Protein AF-A0A4R6KJL3-F1 (afdb_monomer_lite)

Structure (mmCIF, N/CA/C/O backbone):
data_AF-A0A4R6KJL3-F1
#
_entry.id   AF-A0A4R6KJL3-F1
#
loop_
_atom_site.group_PDB
_atom_site.id
_atom_site.type_symbol
_atom_site.label_atom_id
_atom_site.label_alt_id
_atom_site.label_comp_id
_atom_site.label_asym_id
_atom_site.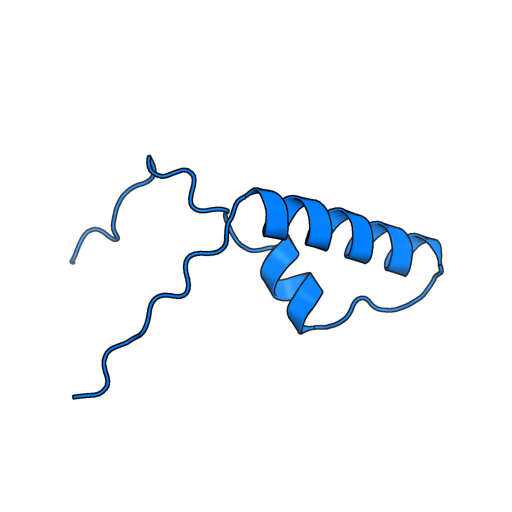label_entity_id
_atom_site.label_seq_id
_atom_site.pdbx_PDB_ins_code
_atom_site.Cartn_x
_atom_site.Cartn_y
_atom_site.Cartn_z
_atom_site.occupancy
_atom_site.B_iso_or_equiv
_atom_site.auth_seq_id
_atom_site.auth_comp_id
_atom_site.auth_asym_id
_atom_site.auth_atom_id
_atom_site.pdbx_PDB_model_num
ATOM 1 N N . MET A 1 1 ? -1.456 -10.039 -29.368 1.00 38.06 1 MET A N 1
ATOM 2 C CA . MET A 1 1 ? -1.141 -10.510 -28.002 1.00 38.06 1 MET A CA 1
ATOM 3 C C . MET A 1 1 ? -1.009 -9.284 -27.113 1.00 38.06 1 MET A C 1
ATOM 5 O O . MET A 1 1 ? -0.379 -8.334 -27.551 1.00 38.06 1 MET A O 1
ATOM 9 N N . ALA A 1 2 ? -1.653 -9.247 -25.943 1.00 48.81 2 ALA A N 1
ATOM 10 C CA . ALA A 1 2 ? -1.599 -8.084 -25.056 1.00 48.81 2 ALA A CA 1
ATOM 11 C C . ALA A 1 2 ? -0.222 -8.018 -24.383 1.00 48.81 2 ALA A C 1
ATOM 13 O O . ALA A 1 2 ? 0.101 -8.883 -23.566 1.00 48.81 2 ALA A O 1
ATOM 14 N N . GLU A 1 3 ? 0.597 -7.030 -24.749 1.00 46.56 3 GLU A N 1
ATOM 15 C CA . GLU A 1 3 ? 1.836 -6.725 -24.036 1.00 46.56 3 GLU A CA 1
ATOM 16 C C . GLU A 1 3 ? 1.511 -6.529 -22.556 1.00 46.56 3 GLU A C 1
ATOM 18 O O . GLU A 1 3 ? 0.803 -5.600 -22.159 1.00 46.56 3 GLU A O 1
ATOM 23 N N . LYS A 1 4 ? 2.017 -7.437 -21.720 1.00 55.03 4 LYS A N 1
ATOM 24 C CA . LYS A 1 4 ?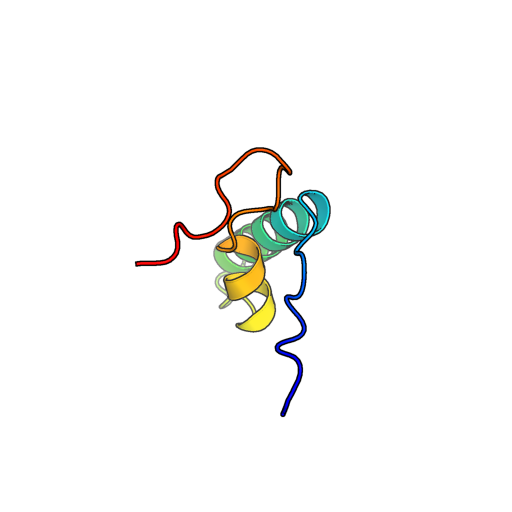 1.958 -7.286 -20.271 1.00 55.03 4 LYS A CA 1
ATOM 25 C C . LYS A 1 4 ? 2.909 -6.150 -19.912 1.00 55.03 4 LYS A C 1
ATOM 27 O O . LYS A 1 4 ? 4.104 -6.364 -19.744 1.00 55.03 4 LYS A O 1
ATOM 32 N N . LYS A 1 5 ? 2.382 -4.925 -19.862 1.00 57.16 5 LYS A N 1
ATOM 33 C CA . LYS A 1 5 ? 3.122 -3.727 -19.461 1.00 57.16 5 LYS A CA 1
ATOM 34 C C . LYS A 1 5 ? 3.517 -3.878 -17.993 1.00 57.16 5 LYS A C 1
ATOM 36 O O . LYS A 1 5 ? 2.732 -3.577 -17.098 1.00 57.16 5 LYS A O 1
ATOM 41 N N . THR A 1 6 ? 4.713 -4.402 -17.747 1.00 59.97 6 THR A N 1
ATOM 42 C CA . THR A 1 6 ? 5.282 -4.526 -16.404 1.00 59.97 6 THR A CA 1
ATOM 43 C C . THR A 1 6 ? 5.489 -3.120 -15.850 1.00 59.97 6 THR A C 1
ATOM 45 O O . THR A 1 6 ? 6.411 -2.408 -16.249 1.00 59.97 6 THR A O 1
ATOM 48 N N . VAL A 1 7 ? 4.586 -2.678 -14.973 1.00 62.44 7 VAL A N 1
ATOM 49 C CA . VAL A 1 7 ? 4.688 -1.375 -14.312 1.00 62.44 7 VAL A CA 1
ATOM 50 C C . VAL A 1 7 ? 5.825 -1.464 -13.299 1.00 62.44 7 VAL A C 1
ATOM 52 O O . VAL A 1 7 ? 5.674 -2.062 -12.236 1.00 62.44 7 VAL A O 1
ATOM 55 N N . LYS A 1 8 ? 6.987 -0.901 -13.645 1.00 67.81 8 LYS A N 1
ATOM 56 C CA . LYS A 1 8 ? 8.113 -0.766 -12.718 1.00 67.81 8 LYS A CA 1
ATOM 57 C C . LYS A 1 8 ? 7.728 0.225 -11.625 1.00 67.81 8 LYS A C 1
ATOM 59 O O . LYS A 1 8 ? 7.459 1.390 -11.912 1.00 67.81 8 LYS A O 1
ATOM 64 N N . VAL A 1 9 ? 7.684 -0.241 -10.382 1.00 73.69 9 VAL A N 1
ATOM 65 C CA . VAL A 1 9 ? 7.410 0.614 -9.226 1.00 73.69 9 VAL A CA 1
ATOM 66 C C . VAL A 1 9 ? 8.738 1.152 -8.703 1.00 73.69 9 VAL A C 1
ATOM 68 O O . VAL A 1 9 ? 9.570 0.400 -8.193 1.00 73.69 9 VAL A O 1
ATOM 71 N N . SER A 1 10 ? 8.940 2.462 -8.844 1.00 79.62 10 SER A N 1
ATOM 72 C CA . SER A 1 10 ? 10.133 3.145 -8.340 1.00 79.62 10 SER A CA 1
ATOM 73 C C . SER A 1 10 ? 10.243 3.011 -6.822 1.00 79.62 10 SER A C 1
ATOM 75 O O . SER A 1 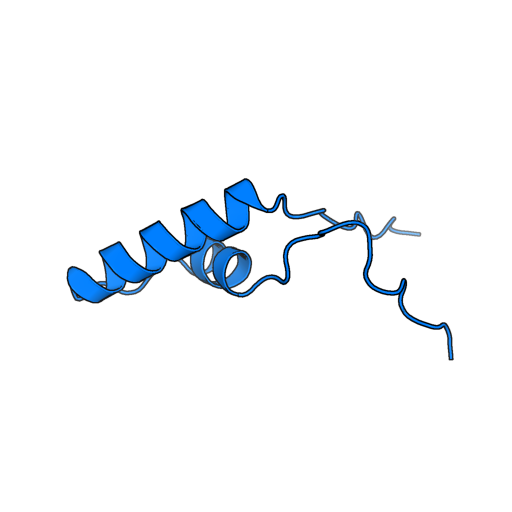10 ? 9.252 3.161 -6.107 1.00 79.62 10 SER A O 1
ATOM 77 N N . ARG A 1 11 ? 11.466 2.826 -6.310 1.00 82.12 11 ARG A N 1
ATOM 78 C CA . ARG A 1 11 ? 11.745 2.747 -4.866 1.00 82.12 11 ARG A CA 1
ATOM 79 C C . ARG A 1 11 ? 11.154 3.918 -4.072 1.00 82.12 11 ARG A C 1
ATOM 81 O O . ARG A 1 11 ? 10.510 3.693 -3.053 1.00 82.12 11 ARG A O 1
ATOM 88 N N . GLN A 1 12 ? 11.279 5.139 -4.593 1.00 86.00 12 GLN A N 1
ATOM 89 C CA . GLN A 1 12 ? 10.699 6.339 -3.981 1.00 86.00 12 GLN A CA 1
ATOM 90 C C . GLN A 1 12 ? 9.171 6.253 -3.828 1.00 86.00 12 GLN A C 1
ATOM 92 O O . GLN A 1 12 ? 8.630 6.692 -2.817 1.00 86.00 12 GLN A O 1
ATOM 97 N N . ALA A 1 13 ? 8.471 5.657 -4.799 1.00 85.94 13 ALA A N 1
ATOM 98 C CA . ALA A 1 13 ? 7.021 5.491 -4.738 1.00 85.94 13 ALA A CA 1
ATOM 99 C C . ALA A 1 13 ? 6.610 4.469 -3.667 1.00 85.94 13 ALA A C 1
ATOM 101 O O . ALA A 1 13 ? 5.623 4.686 -2.967 1.00 85.94 13 ALA A O 1
ATOM 102 N N . VAL A 1 14 ? 7.389 3.395 -3.494 1.00 87.75 14 VAL A N 1
ATOM 103 C CA . VAL A 1 14 ? 7.179 2.412 -2.416 1.00 87.75 14 VAL A CA 1
ATOM 104 C C . VAL A 1 14 ? 7.386 3.053 -1.045 1.00 87.75 14 VAL A C 1
ATOM 106 O O . VAL A 1 14 ? 6.548 2.885 -0.160 1.00 87.75 14 VAL A O 1
ATOM 109 N N . GLU A 1 15 ? 8.467 3.814 -0.861 1.00 90.25 15 GLU A N 1
ATOM 110 C CA . GLU A 1 15 ? 8.751 4.498 0.409 1.00 90.25 15 GLU A CA 1
ATOM 111 C C . GLU A 1 15 ? 7.656 5.517 0.754 1.00 90.25 15 GLU A C 1
ATOM 113 O O . GLU A 1 15 ? 7.132 5.508 1.870 1.00 90.25 15 GLU A O 1
ATOM 118 N N . LEU A 1 16 ? 7.217 6.315 -0.224 1.00 91.81 16 LEU A N 1
ATOM 119 C CA . LEU A 1 16 ? 6.104 7.244 -0.039 1.00 91.81 16 LEU A CA 1
ATOM 120 C C . LEU A 1 16 ? 4.799 6.513 0.307 1.00 91.81 16 LEU A C 1
ATOM 122 O O . LEU A 1 16 ? 4.071 6.940 1.204 1.00 91.81 16 LEU A O 1
ATOM 126 N N . ALA A 1 17 ? 4.496 5.405 -0.372 1.00 89.75 17 ALA A N 1
ATOM 127 C CA . ALA A 1 17 ? 3.298 4.616 -0.103 1.00 89.75 17 ALA A CA 1
ATOM 128 C C . ALA A 1 17 ? 3.311 4.005 1.307 1.00 89.75 17 ALA A C 1
ATOM 130 O O . ALA A 1 17 ? 2.282 4.011 1.984 1.00 89.75 17 ALA A O 1
ATOM 131 N N . ARG A 1 18 ? 4.470 3.542 1.790 1.00 89.88 18 ARG A N 1
ATOM 132 C CA . ARG A 1 18 ? 4.629 3.042 3.167 1.00 89.88 18 ARG A CA 1
ATOM 133 C C . ARG A 1 18 ? 4.328 4.121 4.199 1.00 89.88 18 ARG A C 1
ATOM 135 O O . ARG A 1 18 ? 3.534 3.868 5.100 1.00 89.88 18 ARG A O 1
ATOM 142 N N . LEU A 1 19 ? 4.859 5.330 4.013 1.00 93.12 19 LEU A N 1
ATOM 143 C CA . LEU A 1 19 ? 4.569 6.464 4.898 1.00 93.12 19 LEU A CA 1
ATOM 144 C C . LEU A 1 19 ? 3.069 6.785 4.943 1.00 93.12 19 LEU A C 1
ATOM 146 O O . LEU A 1 19 ? 2.515 7.004 6.019 1.00 93.12 19 LEU A O 1
ATOM 150 N N . HIS A 1 20 ? 2.386 6.749 3.797 1.00 90.94 20 HIS A N 1
ATOM 151 C CA . HIS A 1 20 ? 0.937 6.964 3.742 1.00 90.94 20 HIS A CA 1
ATOM 152 C C . HIS A 1 20 ? 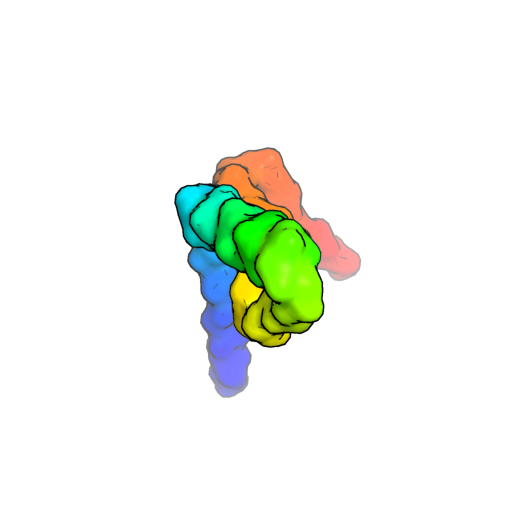0.152 5.849 4.441 1.00 90.94 20 HIS A C 1
ATOM 154 O O . HIS A 1 20 ? -0.821 6.133 5.140 1.00 90.94 20 HIS A O 1
ATOM 160 N N . VAL A 1 21 ? 0.573 4.589 4.294 1.00 91.62 21 VAL A N 1
ATOM 161 C CA . VAL A 1 21 ? -0.047 3.452 4.991 1.00 91.62 21 VAL A CA 1
ATOM 162 C C . VAL A 1 21 ? 0.120 3.582 6.502 1.00 91.62 21 VAL A C 1
ATOM 164 O O . VAL A 1 21 ? -0.843 3.378 7.242 1.00 91.62 21 VAL A O 1
ATOM 167 N N . GLU A 1 22 ? 1.313 3.940 6.968 1.00 91.31 22 GLU A N 1
ATOM 168 C CA . GLU A 1 22 ? 1.585 4.146 8.390 1.00 91.31 22 GLU A CA 1
ATOM 169 C C . GLU A 1 22 ? 0.817 5.340 8.956 1.00 91.31 22 GLU A C 1
ATOM 171 O O . GLU A 1 22 ? 0.224 5.224 10.029 1.00 91.31 22 GLU A O 1
ATOM 176 N N . ALA A 1 23 ? 0.757 6.457 8.228 1.00 90.94 23 ALA A N 1
ATOM 177 C CA . ALA A 1 23 ? -0.033 7.621 8.617 1.00 90.94 23 ALA A CA 1
ATOM 178 C C . ALA A 1 23 ? -1.530 7.286 8.702 1.00 90.94 23 ALA A C 1
ATOM 180 O O . ALA A 1 23 ? -2.181 7.629 9.690 1.00 90.94 23 ALA A O 1
ATOM 181 N N . ALA A 1 24 ? -2.067 6.553 7.720 1.00 87.31 24 ALA A N 1
ATOM 182 C CA . ALA A 1 24 ? -3.454 6.095 7.733 1.00 87.31 24 ALA A CA 1
ATOM 183 C C . ALA A 1 24 ? -3.731 5.175 8.931 1.00 87.31 24 ALA A C 1
ATOM 185 O O . ALA A 1 24 ? -4.692 5.406 9.666 1.00 87.31 24 ALA A O 1
ATOM 186 N N . ARG A 1 25 ? -2.851 4.197 9.192 1.00 87.00 25 ARG A N 1
ATOM 187 C CA . ARG A 1 25 ? -2.959 3.300 10.355 1.00 87.00 25 ARG A CA 1
ATOM 188 C C . ARG A 1 25 ? -2.898 4.061 11.677 1.00 87.00 25 ARG A C 1
ATOM 190 O O . ARG A 1 25 ? -3.719 3.798 12.551 1.00 87.00 25 ARG A O 1
ATOM 197 N N . ARG A 1 26 ? -1.979 5.023 11.817 1.00 88.38 26 ARG A N 1
ATOM 198 C CA . ARG A 1 26 ? -1.884 5.892 13.005 1.00 88.38 26 ARG A CA 1
ATOM 199 C C . ARG A 1 26 ? -3.141 6.732 13.205 1.00 88.38 26 ARG A C 1
ATOM 201 O O . ARG A 1 26 ? -3.567 6.916 14.336 1.00 88.38 26 ARG A O 1
ATOM 208 N N . ALA A 1 27 ? -3.759 7.188 12.120 1.00 90.31 27 ALA A N 1
ATOM 209 C CA . ALA A 1 27 ? -5.028 7.908 12.152 1.00 90.31 27 ALA A CA 1
ATOM 210 C C . ALA A 1 27 ? -6.257 6.994 12.360 1.00 90.31 27 ALA A C 1
ATOM 212 O O . ALA A 1 27 ? -7.387 7.475 12.289 1.00 90.31 27 ALA A O 1
ATOM 213 N N . GLY A 1 28 ? -6.068 5.681 12.559 1.00 89.06 28 GLY A N 1
ATOM 214 C CA . GLY A 1 28 ? -7.158 4.709 12.697 1.00 89.06 28 GLY A CA 1
ATOM 215 C C . GLY A 1 28 ? -7.962 4.487 11.411 1.00 89.06 28 GLY A C 1
ATOM 216 O O . GLY A 1 28 ? -9.073 3.960 11.456 1.00 89.06 28 GLY A O 1
ATOM 217 N N . ARG A 1 29 ? -7.427 4.896 10.255 1.00 85.00 29 ARG A N 1
ATOM 218 C CA . ARG A 1 29 ? -8.067 4.754 8.942 1.00 85.00 29 ARG A CA 1
ATOM 219 C C . ARG A 1 29 ? -7.439 3.611 8.153 1.00 85.00 29 ARG A C 1
ATOM 221 O O . ARG A 1 29 ? -6.256 3.297 8.283 1.00 85.00 29 ARG A O 1
ATOM 228 N N . LYS A 1 30 ? -8.246 2.976 7.302 1.00 86.19 30 LYS A N 1
ATOM 229 C CA . LYS A 1 30 ? -7.745 1.950 6.383 1.00 86.19 30 LYS A CA 1
ATOM 230 C C . LYS A 1 30 ? -6.948 2.628 5.261 1.00 86.19 30 LYS A C 1
ATOM 232 O O . LYS A 1 30 ? -7.441 3.604 4.701 1.00 86.19 30 LYS A O 1
ATOM 237 N N . PRO A 1 31 ? -5.736 2.146 4.940 1.00 84.94 31 PRO A N 1
ATOM 238 C CA . PRO A 1 31 ? -4.979 2.660 3.809 1.00 84.94 31 PRO A CA 1
ATOM 239 C C . PRO A 1 31 ? -5.668 2.319 2.487 1.00 84.94 31 PRO A C 1
ATOM 241 O O . PRO A 1 31 ? -6.278 1.257 2.351 1.00 84.94 31 PRO A O 1
ATOM 244 N N . GLU A 1 32 ? -5.509 3.202 1.504 1.00 87.25 32 GLU A N 1
ATOM 245 C CA . GLU A 1 32 ? -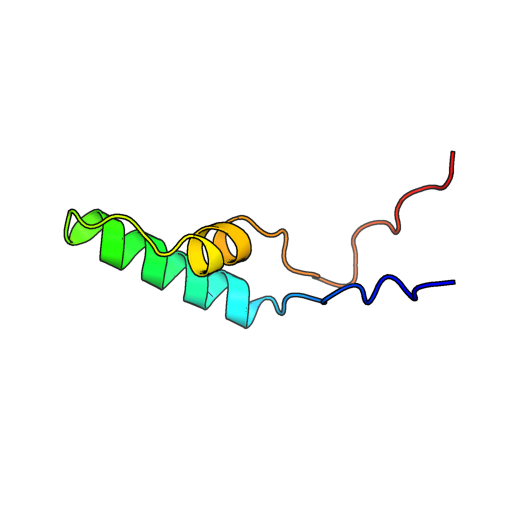6.059 3.004 0.166 1.00 87.25 32 GLU A CA 1
ATOM 246 C C . GLU A 1 32 ? -5.511 1.716 -0.478 1.00 87.25 32 GLU A C 1
ATOM 248 O O . GLU A 1 32 ? -4.297 1.486 -0.435 1.00 87.25 32 GLU A O 1
ATOM 253 N N . PRO A 1 33 ? -6.350 0.884 -1.128 1.00 81.94 33 PRO A N 1
ATOM 254 C CA . PRO A 1 33 ? -5.928 -0.405 -1.682 1.00 81.94 33 PRO A CA 1
ATOM 255 C C . PRO A 1 33 ? -4.783 -0.289 -2.692 1.00 81.94 33 PRO A C 1
ATOM 257 O O . PRO A 1 33 ? -3.903 -1.145 -2.736 1.00 81.94 33 PRO A O 1
ATOM 260 N N . GLY A 1 34 ? -4.773 0.777 -3.499 1.00 84.44 34 GLY A N 1
ATOM 261 C CA . GLY A 1 34 ? -3.683 1.053 -4.437 1.00 84.44 34 GLY A CA 1
ATOM 262 C C . GLY A 1 34 ? -2.369 1.368 -3.723 1.00 84.44 34 GLY A C 1
ATOM 263 O O . GLY A 1 34 ? -1.326 0.838 -4.091 1.00 84.44 34 GLY A O 1
ATOM 264 N N . VAL A 1 35 ? -2.429 2.162 -2.653 1.00 86.38 35 VAL A N 1
ATOM 265 C CA . VAL A 1 35 ? -1.256 2.550 -1.857 1.00 86.38 35 VAL A CA 1
ATOM 266 C C . VAL A 1 35 ? -0.728 1.359 -1.064 1.00 86.38 35 VAL A C 1
ATOM 268 O O . VAL A 1 35 ? 0.475 1.134 -1.039 1.00 86.38 35 VAL A O 1
ATOM 271 N N . ALA A 1 36 ? -1.610 0.539 -0.492 1.00 86.75 36 ALA A N 1
ATOM 272 C CA . ALA A 1 36 ? -1.227 -0.696 0.183 1.00 86.75 36 ALA A CA 1
ATOM 273 C C . ALA A 1 36 ? -0.501 -1.666 -0.766 1.00 86.75 36 ALA A C 1
ATOM 275 O O . ALA A 1 36 ? 0.542 -2.200 -0.402 1.00 86.75 36 ALA A O 1
ATOM 276 N N . ARG A 1 37 ? -0.992 -1.832 -2.004 1.00 86.06 37 ARG A N 1
ATOM 277 C CA . ARG A 1 37 ? -0.322 -2.657 -3.028 1.00 86.06 37 ARG A CA 1
ATOM 278 C C . ARG A 1 37 ? 1.058 -2.117 -3.404 1.00 86.06 37 ARG A C 1
ATOM 280 O O . ARG A 1 37 ? 1.976 -2.900 -3.601 1.00 86.06 37 ARG A O 1
ATOM 287 N N . ILE A 1 38 ? 1.214 -0.796 -3.499 1.00 87.25 38 ILE A N 1
ATOM 288 C CA . ILE A 1 38 ? 2.504 -0.159 -3.813 1.00 87.25 38 ILE A CA 1
ATOM 289 C C . ILE A 1 38 ? 3.469 -0.260 -2.623 1.00 87.25 38 ILE A C 1
ATOM 291 O O . ILE A 1 38 ? 4.651 -0.512 -2.822 1.00 87.25 38 ILE A O 1
ATOM 295 N N . ALA A 1 39 ? 2.983 -0.097 -1.392 1.00 86.31 39 ALA A N 1
ATOM 296 C CA . ALA A 1 39 ? 3.790 -0.204 -0.177 1.00 86.31 39 ALA A CA 1
ATOM 297 C C . ALA A 1 39 ? 4.341 -1.626 0.047 1.00 86.31 39 ALA A C 1
ATOM 299 O O . ALA A 1 39 ? 5.460 -1.777 0.554 1.00 86.31 39 ALA A O 1
ATOM 300 N N . ASP A 1 40 ? 3.557 -2.638 -0.338 1.00 85.75 40 ASP A N 1
ATOM 301 C CA . ASP A 1 40 ? 3.914 -4.061 -0.289 1.00 85.75 40 ASP A CA 1
ATOM 302 C C . ASP A 1 40 ? 4.764 -4.503 -1.493 1.00 85.75 40 ASP A C 1
ATOM 304 O O . ASP A 1 40 ? 5.474 -5.506 -1.434 1.00 85.75 40 ASP A O 1
ATOM 308 N N . ALA A 1 41 ? 4.759 -3.726 -2.582 1.00 81.94 41 ALA A N 1
ATOM 309 C CA . ALA A 1 41 ? 5.551 -4.036 -3.760 1.00 81.94 41 ALA A CA 1
ATOM 310 C C . ALA A 1 41 ? 7.047 -4.066 -3.422 1.00 81.94 41 ALA A C 1
ATOM 312 O O . ALA A 1 41 ? 7.589 -3.173 -2.762 1.00 81.94 41 ALA A O 1
ATOM 313 N N . ARG A 1 42 ? 7.743 -5.085 -3.936 1.00 73.94 42 ARG A N 1
ATOM 314 C CA . ARG A 1 42 ? 9.204 -5.110 -3.928 1.00 73.94 42 ARG A CA 1
ATOM 315 C C . ARG A 1 42 ? 9.675 -4.026 -4.903 1.00 73.94 42 ARG A C 1
ATOM 317 O O . ARG A 1 42 ? 9.411 -4.169 -6.098 1.00 73.94 42 ARG A O 1
ATOM 324 N N . PRO A 1 43 ? 10.322 -2.944 -4.432 1.00 66.44 43 PRO A N 1
ATOM 325 C CA . PRO A 1 43 ? 10.818 -1.924 -5.338 1.00 66.44 43 PRO A CA 1
ATOM 326 C C . PRO A 1 43 ? 11.819 -2.569 -6.289 1.00 66.44 43 PRO A C 1
ATOM 328 O O . PRO A 1 43 ? 12.634 -3.396 -5.866 1.00 66.44 43 PRO A O 1
ATOM 331 N N . ASP A 1 44 ? 11.747 -2.189 -7.561 1.00 59.91 44 ASP A N 1
ATOM 332 C CA . ASP A 1 44 ? 12.719 -2.595 -8.573 1.00 59.91 44 ASP A CA 1
ATOM 333 C C . ASP A 1 44 ? 14.046 -1.875 -8.266 1.00 59.91 44 ASP A C 1
ATOM 335 O O . ASP A 1 44 ? 14.405 -0.864 -8.863 1.00 59.91 44 ASP A O 1
ATOM 339 N N . ASN A 1 45 ? 14.764 -2.341 -7.242 1.00 53.72 45 ASN A N 1
ATOM 340 C CA . ASN A 1 45 ? 16.208 -2.173 -7.184 1.00 53.72 45 ASN A CA 1
ATOM 341 C C . ASN A 1 45 ? 16.700 -3.060 -8.320 1.00 53.72 45 ASN A C 1
ATOM 343 O O . ASN A 1 45 ? 16.562 -4.271 -8.179 1.00 53.72 45 ASN A O 1
ATOM 347 N N . GLY A 1 46 ? 17.191 -2.492 -9.425 1.00 55.03 46 GLY A N 1
ATOM 348 C CA . GLY A 1 46 ? 17.595 -3.200 -10.652 1.00 55.03 46 GLY A CA 1
ATOM 349 C C . GLY A 1 46 ? 18.736 -4.223 -10.497 1.00 55.03 46 GLY A C 1
ATOM 350 O O . GLY A 1 46 ? 19.703 -4.179 -11.243 1.00 55.03 46 GLY A O 1
ATOM 351 N N . ASN A 1 47 ? 18.642 -5.123 -9.518 1.00 54.44 47 ASN A N 1
ATOM 352 C CA . ASN A 1 47 ? 19.576 -6.178 -9.158 1.00 54.44 47 ASN A CA 1
ATOM 353 C C . ASN A 1 47 ? 18.866 -7.304 -8.361 1.00 54.44 47 ASN A C 1
ATOM 355 O O . ASN A 1 47 ? 19.274 -7.674 -7.258 1.00 54.44 47 ASN A O 1
ATOM 359 N N . GLY A 1 48 ? 17.768 -7.842 -8.893 1.00 48.91 48 GLY A N 1
ATOM 360 C CA . GLY A 1 48 ? 17.109 -9.051 -8.384 1.00 48.91 48 GLY A CA 1
ATOM 361 C C . GLY A 1 48 ? 16.503 -9.820 -9.554 1.00 48.91 48 GLY A C 1
ATOM 362 O O . GLY A 1 48 ? 16.025 -9.175 -10.483 1.00 48.91 48 GLY A O 1
ATOM 363 N N . PRO A 1 49 ? 16.594 -11.161 -9.567 1.00 48.03 49 PRO A N 1
ATOM 364 C CA . PRO A 1 49 ? 16.610 -11.936 -10.797 1.00 48.03 49 PRO A CA 1
ATOM 365 C C . PRO A 1 49 ? 15.312 -11.726 -11.572 1.00 48.03 49 PRO A C 1
ATOM 367 O O . PRO A 1 49 ? 14.219 -11.787 -11.002 1.00 48.03 49 PRO A O 1
ATOM 370 N N . ALA A 1 50 ? 15.449 -11.506 -12.881 1.00 51.09 50 ALA A N 1
ATOM 371 C CA . ALA A 1 50 ? 14.382 -11.807 -13.822 1.00 51.09 50 ALA A CA 1
ATOM 372 C C . ALA A 1 50 ? 13.798 -13.188 -13.461 1.00 51.09 50 ALA A C 1
ATOM 374 O O . ALA A 1 50 ? 14.568 -14.059 -13.041 1.00 51.09 50 ALA A O 1
ATOM 375 N N . PRO A 1 51 ? 12.473 -13.398 -13.567 1.00 52.31 51 PRO A N 1
ATOM 376 C CA . PRO A 1 51 ? 11.893 -14.701 -13.274 1.00 52.31 51 PRO A CA 1
ATOM 377 C C . PRO A 1 51 ? 12.650 -15.727 -14.113 1.00 52.31 51 PRO A C 1
ATOM 379 O O . PRO A 1 51 ? 12.704 -15.590 -15.334 1.00 52.31 51 PRO A O 1
ATOM 382 N N . ALA A 1 52 ? 13.303 -16.691 -13.460 1.00 41.84 52 ALA A N 1
ATOM 383 C CA . ALA A 1 52 ? 13.892 -17.808 -14.173 1.00 41.84 52 ALA A CA 1
ATOM 384 C C . ALA A 1 52 ? 12.740 -18.477 -14.942 1.00 41.84 52 ALA A C 1
A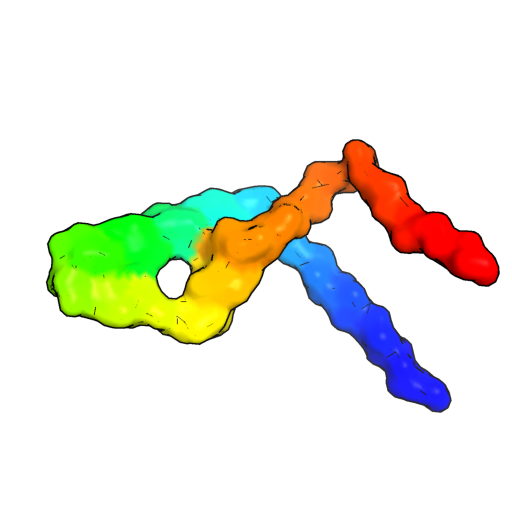TOM 386 O O . ALA A 1 52 ? 11.757 -18.866 -14.300 1.00 41.84 52 ALA A O 1
ATOM 387 N N . PRO A 1 53 ? 12.779 -18.528 -16.286 1.00 48.09 53 PRO A N 1
ATOM 388 C CA . PRO A 1 53 ? 11.809 -19.318 -17.018 1.00 48.09 53 PRO A CA 1
ATOM 389 C C . PRO A 1 53 ? 12.007 -20.782 -16.609 1.00 48.09 53 PRO A C 1
ATOM 391 O O . PRO A 1 53 ? 13.141 -21.253 -16.517 1.00 48.09 53 PRO A O 1
ATOM 394 N N . ALA A 1 54 ? 10.891 -21.433 -16.280 1.00 44.25 54 ALA A N 1
ATOM 395 C CA . ALA A 1 54 ? 10.810 -22.866 -16.027 1.00 44.25 54 ALA A CA 1
ATOM 396 C C . ALA A 1 54 ? 11.156 -23.676 -17.283 1.00 44.25 54 ALA A C 1
ATOM 398 O O . ALA A 1 54 ? 10.904 -23.159 -18.398 1.00 44.25 54 ALA A O 1
#

pLDDT: mean 74.09, std 17.2, range [38.06, 93.12]

Foldseek 3Di:
DDPPPPPQQAPVLLVVLLVQCVVCVVVVHHRDPVSVCSVPDDHPPVPDDDPDDD

Organism: NCBI:txid2512215

Sequence (54 aa):
MAEKKTVKVSRQAVELARLHVEAARRAGRKPEPGVARIADARPDNGNGPAPAPA

Secondary structure (DSSP, 8-state):
----------HHHHHHHHHHHHHHHHTTPPPPHHHHHHHHS----S-S--PPP-

Radius of gyration: 14.15 Å; chains: 1; bounding box: 28×31×41 Å